Protein AF-A0A3R6H7D7-F1 (afdb_monomer_lite)

Organism: NCBI:txid165179

Radius of gyration: 12.37 Å; chains: 1; bounding box: 31×26×34 Å

Secondary structure (DSSP, 8-state):
--EEEE-SSHHHHHHHH--TTSTT-----EEEEETTEEEEEEEEEETTEEEEEEEEEETT-SS-SEEEEEESSHHHHHHHHHHHTT--

Foldseek 3Di:
DADEAEDDALVSLLVQQDDPPDDFDGPHAYWYDYVQKIWGWDWDDDDPAIKIKIFIGGPPDPHTPDDIDIDRGSVVSSVVVCVRNVHD

Structure (mmCIF, N/CA/C/O backbone):
data_AF-A0A3R6H7D7-F1
#
_entry.id   AF-A0A3R6H7D7-F1
#
loop_
_atom_site.group_PDB
_atom_site.id
_atom_site.type_symbol
_atom_site.label_atom_id
_atom_site.label_alt_id
_atom_site.label_comp_id
_atom_site.label_asym_id
_atom_site.label_entity_id
_atom_site.label_seq_id
_atom_site.pdbx_PDB_ins_code
_atom_site.Cartn_x
_atom_site.Cartn_y
_atom_site.Cartn_z
_atom_site.occupancy
_atom_site.B_iso_or_equiv
_atom_site.auth_seq_id
_atom_site.auth_comp_id
_atom_site.auth_asym_id
_atom_site.auth_atom_id
_atom_site.pdbx_PDB_model_num
ATOM 1 N N . MET A 1 1 ? 13.222 -9.965 -1.819 1.00 52.62 1 MET A N 1
ATOM 2 C CA . MET A 1 1 ? 13.041 -9.974 -0.349 1.00 52.62 1 MET A CA 1
ATOM 3 C C . MET A 1 1 ? 11.784 -9.177 -0.052 1.00 52.62 1 MET A C 1
ATOM 5 O O . MET A 1 1 ? 11.747 -8.017 -0.438 1.00 52.62 1 MET A O 1
ATOM 9 N N . LYS A 1 2 ? 10.743 -9.795 0.520 1.00 67.19 2 LYS A N 1
ATOM 10 C CA . LYS A 1 2 ? 9.487 -9.090 0.817 1.00 67.19 2 LYS A CA 1
ATOM 11 C C . LYS A 1 2 ? 9.688 -8.232 2.063 1.00 67.19 2 LYS A C 1
ATOM 13 O O . LYS A 1 2 ? 9.980 -8.774 3.125 1.00 67.19 2 LYS A O 1
ATOM 18 N N . GLN A 1 3 ? 9.608 -6.916 1.912 1.00 84.44 3 GLN A N 1
ATOM 19 C CA . GLN A 1 3 ? 9.860 -5.966 2.998 1.00 84.44 3 GLN A CA 1
ATOM 20 C C . GLN A 1 3 ? 8.568 -5.682 3.770 1.00 84.44 3 GLN A C 1
ATOM 22 O O . GLN A 1 3 ? 7.475 -5.829 3.234 1.00 84.44 3 GLN A O 1
ATOM 27 N N . THR A 1 4 ? 8.665 -5.289 5.036 1.00 92.81 4 THR A N 1
ATOM 28 C CA . THR A 1 4 ? 7.533 -4.714 5.775 1.00 92.81 4 THR A CA 1
ATOM 29 C C . THR A 1 4 ? 7.988 -3.396 6.366 1.00 92.81 4 THR A C 1
ATOM 31 O O . THR A 1 4 ? 8.972 -3.363 7.099 1.00 92.81 4 THR A O 1
ATOM 34 N N . VAL A 1 5 ? 7.284 -2.319 6.032 1.00 93.81 5 VAL A N 1
ATOM 35 C CA . VAL A 1 5 ? 7.623 -0.959 6.451 1.00 93.81 5 VAL A CA 1
ATOM 36 C C . VAL A 1 5 ? 6.423 -0.351 7.157 1.00 93.81 5 VAL A C 1
ATOM 38 O O . VAL A 1 5 ? 5.315 -0.339 6.620 1.00 93.81 5 VAL A O 1
ATOM 41 N N . ASN A 1 6 ? 6.646 0.161 8.364 1.00 96.25 6 ASN A N 1
ATOM 42 C CA . ASN A 1 6 ? 5.653 0.953 9.079 1.00 96.25 6 ASN A CA 1
ATOM 43 C C . ASN A 1 6 ? 5.835 2.423 8.709 1.00 96.25 6 ASN A C 1
ATOM 45 O O . ASN A 1 6 ? 6.959 2.920 8.723 1.00 96.25 6 ASN A O 1
ATOM 49 N N . VAL A 1 7 ? 4.736 3.101 8.393 1.00 96.00 7 VAL A N 1
ATOM 50 C CA . VAL A 1 7 ? 4.730 4.511 8.003 1.00 96.00 7 VAL A CA 1
ATOM 51 C C . VAL A 1 7 ? 3.737 5.310 8.844 1.00 96.00 7 VAL A C 1
ATOM 53 O O . VAL A 1 7 ? 2.688 4.823 9.270 1.00 96.00 7 VAL A O 1
ATOM 56 N N . SER A 1 8 ? 4.060 6.575 9.044 1.00 96.50 8 SER A N 1
ATOM 57 C CA . SER A 1 8 ? 3.305 7.584 9.775 1.00 96.50 8 SER A CA 1
ATOM 58 C C . SER A 1 8 ? 2.862 8.733 8.864 1.00 96.50 8 SER A C 1
ATOM 60 O O . SER A 1 8 ? 1.815 9.341 9.096 1.00 96.50 8 SER A O 1
ATOM 62 N N . ASN A 1 9 ? 3.614 8.990 7.789 1.00 96.75 9 ASN A N 1
ATOM 63 C CA . ASN A 1 9 ? 3.408 10.096 6.856 1.00 96.75 9 ASN A CA 1
ATOM 64 C C . ASN A 1 9 ? 3.698 9.677 5.401 1.00 96.75 9 ASN A C 1
ATOM 66 O O . ASN A 1 9 ? 4.210 8.590 5.125 1.00 96.75 9 ASN A O 1
ATOM 70 N N . LYS A 1 10 ? 3.346 10.534 4.439 1.00 94.62 10 LYS A N 1
ATOM 71 C CA . LYS A 1 10 ? 3.543 10.252 3.012 1.00 94.62 10 LYS A CA 1
ATOM 72 C C . LYS A 1 10 ? 5.008 10.252 2.585 1.00 94.62 10 LYS A C 1
ATOM 74 O O . LYS A 1 10 ? 5.334 9.535 1.643 1.00 94.62 10 LYS A O 1
ATOM 79 N N . ALA A 1 11 ? 5.881 11.015 3.242 1.00 93.12 11 ALA A N 1
ATOM 80 C CA . ALA A 1 11 ? 7.304 11.047 2.902 1.00 93.12 11 ALA A CA 1
ATOM 81 C C . ALA A 1 11 ? 7.971 9.686 3.153 1.00 93.12 11 ALA A C 1
ATOM 83 O O . ALA A 1 11 ? 8.757 9.228 2.330 1.00 93.12 11 ALA A O 1
ATOM 84 N N . GLU A 1 12 ? 7.576 8.984 4.214 1.00 93.44 12 GLU A N 1
ATOM 85 C CA . GLU A 1 12 ? 8.036 7.617 4.491 1.00 93.44 12 GLU A CA 1
ATOM 86 C C . GLU A 1 12 ? 7.527 6.608 3.453 1.00 93.44 12 GLU A C 1
ATOM 88 O O . GLU A 1 12 ? 8.259 5.700 3.066 1.00 93.44 12 GLU A O 1
ATOM 93 N N . VAL A 1 13 ? 6.306 6.792 2.930 1.00 93.38 13 VAL A N 1
ATOM 94 C CA . VAL A 1 13 ? 5.817 5.990 1.794 1.00 93.38 13 VAL A CA 1
ATOM 95 C C . VAL A 1 13 ? 6.667 6.245 0.554 1.00 93.38 13 VAL A C 1
ATOM 97 O O . VAL A 1 13 ? 7.006 5.292 -0.137 1.00 93.38 13 VAL A O 1
ATOM 100 N N . VAL A 1 14 ? 7.014 7.505 0.265 1.00 91.75 14 VAL A N 1
ATOM 101 C CA . VAL A 1 14 ? 7.910 7.852 -0.850 1.00 91.75 14 VAL A CA 1
ATOM 102 C C . VAL A 1 14 ? 9.248 7.143 -0.667 1.00 91.75 14 VAL A C 1
ATOM 104 O O . VAL A 1 14 ? 9.614 6.363 -1.537 1.00 91.75 14 VAL A O 1
ATOM 107 N N . ALA A 1 15 ? 9.899 7.320 0.484 1.00 88.62 15 ALA A N 1
ATOM 108 C CA . ALA A 1 15 ? 11.197 6.720 0.786 1.00 88.62 15 ALA A CA 1
ATOM 109 C C . ALA A 1 15 ? 11.190 5.187 0.673 1.00 88.62 15 ALA A C 1
ATOM 111 O O . ALA A 1 15 ? 12.143 4.604 0.171 1.00 88.62 15 ALA A O 1
ATOM 112 N N . ALA A 1 16 ? 10.101 4.523 1.076 1.00 88.50 16 ALA A N 1
ATOM 113 C CA . ALA A 1 16 ? 9.982 3.072 0.949 1.00 88.50 16 ALA A CA 1
ATOM 114 C C . ALA A 1 16 ? 9.941 2.601 -0.514 1.00 88.50 16 ALA A C 1
ATOM 116 O O . ALA A 1 16 ? 10.397 1.503 -0.828 1.00 88.50 16 ALA A O 1
ATOM 117 N N . VAL A 1 17 ? 9.364 3.402 -1.415 1.00 87.00 17 VAL A N 1
ATOM 118 C CA . VAL A 1 17 ? 9.044 2.974 -2.787 1.00 87.00 17 VAL A CA 1
ATOM 119 C C . VAL A 1 17 ? 9.923 3.628 -3.856 1.00 87.00 17 VAL A C 1
ATOM 121 O O . VAL A 1 17 ? 9.820 3.271 -5.034 1.00 87.00 17 VAL A O 1
ATOM 124 N N . THR A 1 18 ? 10.781 4.573 -3.475 1.00 81.06 18 THR A N 1
ATOM 125 C CA . THR A 1 18 ? 11.814 5.172 -4.327 1.00 81.06 18 THR A CA 1
ATOM 126 C C . THR A 1 18 ? 13.188 4.677 -3.893 1.00 81.06 18 THR A C 1
ATOM 128 O O . THR A 1 18 ? 13.589 4.887 -2.757 1.00 81.06 18 THR A O 1
ATOM 131 N N . SER A 1 19 ? 13.913 4.028 -4.803 1.00 64.38 19 SER A N 1
ATOM 132 C CA . SER A 1 19 ? 15.340 3.737 -4.634 1.00 64.38 19 SER A CA 1
ATOM 133 C C . SER A 1 19 ? 16.162 4.949 -5.081 1.00 64.38 19 SER A C 1
ATOM 135 O O . SER A 1 19 ? 15.912 5.471 -6.170 1.00 64.38 19 SER A O 1
ATOM 137 N N . ASP A 1 20 ? 17.155 5.349 -4.283 1.00 52.31 20 ASP A N 1
ATOM 138 C CA . ASP A 1 20 ? 18.112 6.417 -4.621 1.00 52.31 20 ASP A CA 1
ATOM 139 C C . ASP A 1 20 ? 19.095 6.022 -5.740 1.00 52.31 20 ASP A C 1
ATOM 141 O O . ASP A 1 20 ? 19.803 6.876 -6.268 1.00 52.31 20 ASP A O 1
ATOM 145 N N . PHE A 1 21 ? 19.156 4.740 -6.120 1.00 49.56 21 PHE A N 1
ATOM 146 C CA . PHE A 1 21 ? 20.287 4.221 -6.888 1.00 49.56 21 PHE A CA 1
ATOM 147 C C . PHE A 1 21 ? 20.190 4.297 -8.413 1.00 49.56 21 PHE A C 1
ATOM 149 O O . PHE A 1 21 ? 21.242 4.177 -9.019 1.00 49.56 21 PHE A O 1
ATOM 156 N N . ASP A 1 22 ? 19.027 4.476 -9.061 1.00 44.12 22 ASP A N 1
ATOM 157 C CA . ASP A 1 22 ? 19.008 4.450 -10.545 1.00 44.12 22 ASP A CA 1
ATOM 158 C C . ASP A 1 22 ? 17.677 4.883 -11.205 1.00 44.12 22 ASP A C 1
ATOM 160 O O . ASP A 1 22 ? 16.939 4.093 -11.798 1.00 44.12 22 ASP A O 1
ATOM 164 N N . GLY A 1 23 ? 17.327 6.169 -11.141 1.00 45.19 23 GLY A N 1
ATOM 165 C CA . GLY A 1 23 ? 16.501 6.757 -12.211 1.00 45.19 23 GLY A CA 1
ATOM 166 C C . GLY A 1 23 ? 15.050 6.259 -12.373 1.00 45.19 23 GLY A C 1
ATOM 167 O O . GLY A 1 23 ? 14.523 6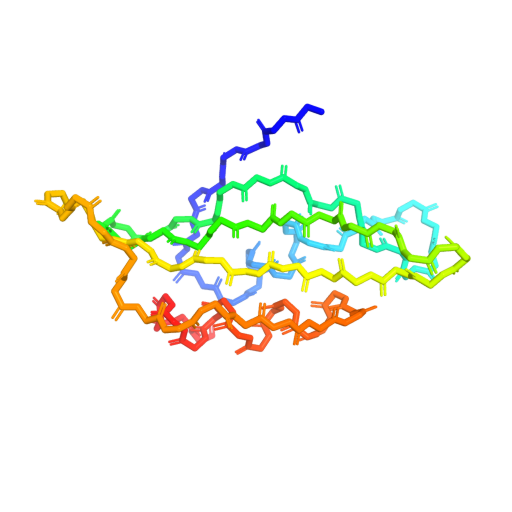.281 -13.483 1.00 45.19 23 GLY A O 1
ATOM 168 N N . GLY A 1 24 ? 14.356 5.880 -11.292 1.00 50.97 24 GLY A N 1
ATOM 169 C CA . GLY A 1 24 ? 12.883 5.820 -11.294 1.00 50.97 24 GLY A CA 1
ATOM 170 C C . GLY A 1 24 ? 12.226 4.443 -11.438 1.00 50.97 24 GLY A C 1
ATOM 171 O O . GLY A 1 24 ? 11.004 4.375 -11.606 1.00 50.97 24 GLY A O 1
ATOM 172 N N . TYR A 1 25 ? 12.977 3.347 -11.314 1.00 54.00 25 TYR A N 1
ATOM 173 C CA . TYR A 1 25 ? 12.383 2.010 -11.204 1.00 54.00 25 TYR A CA 1
ATOM 174 C C . TYR A 1 25 ? 11.922 1.710 -9.771 1.00 54.00 25 TYR A C 1
ATOM 176 O O . TYR A 1 25 ? 12.651 1.909 -8.800 1.00 54.00 25 TYR A O 1
ATOM 184 N N . ASN A 1 26 ? 10.689 1.216 -9.640 1.00 62.62 26 ASN A N 1
ATOM 185 C CA . ASN A 1 26 ? 10.158 0.723 -8.376 1.00 62.62 26 ASN A CA 1
ATOM 186 C C . ASN A 1 26 ? 10.423 -0.783 -8.258 1.00 62.62 26 ASN A C 1
ATOM 188 O O . ASN A 1 26 ? 9.855 -1.560 -9.021 1.00 62.62 26 ASN A O 1
ATOM 192 N N . TYR A 1 27 ? 11.248 -1.177 -7.288 1.00 69.56 27 TYR A N 1
ATOM 193 C CA . TYR A 1 27 ? 11.473 -2.581 -6.922 1.00 69.56 27 TYR A CA 1
ATOM 194 C C . TYR A 1 27 ? 10.880 -2.933 -5.556 1.00 69.56 27 TYR A C 1
ATOM 196 O O . TYR A 1 27 ? 11.167 -3.999 -5.011 1.00 69.56 27 TYR A O 1
ATOM 204 N N . PHE A 1 28 ? 10.065 -2.045 -4.979 1.00 83.56 28 PHE A N 1
ATOM 205 C CA . PHE A 1 28 ? 9.443 -2.325 -3.699 1.00 83.56 28 PHE A CA 1
ATOM 206 C C . PHE A 1 28 ? 8.417 -3.443 -3.874 1.00 83.56 28 PHE A C 1
ATOM 208 O O . PHE A 1 28 ? 7.440 -3.312 -4.610 1.00 83.56 28 PHE A O 1
ATOM 215 N N . GLU A 1 29 ? 8.654 -4.541 -3.170 1.00 89.56 29 GLU A N 1
ATOM 216 C CA . GLU A 1 29 ? 7.723 -5.646 -3.026 1.00 89.56 29 GLU A CA 1
ATOM 217 C C . GLU A 1 29 ? 7.624 -5.967 -1.537 1.00 89.56 29 GLU A C 1
ATOM 219 O O . GLU A 1 29 ? 8.630 -6.257 -0.877 1.00 89.56 29 GLU A O 1
ATOM 224 N N . GLY A 1 30 ? 6.420 -5.869 -0.983 1.00 93.69 30 GLY A N 1
ATOM 225 C CA . GLY A 1 30 ? 6.250 -5.922 0.459 1.00 93.69 30 GLY A CA 1
ATOM 226 C C . GLY A 1 30 ? 4.993 -5.247 0.980 1.00 93.69 30 GLY A C 1
ATOM 227 O O . GLY A 1 30 ? 4.113 -4.837 0.227 1.00 93.69 30 GLY A O 1
ATOM 228 N N . ASP A 1 31 ? 4.934 -5.133 2.298 1.00 96.06 31 ASP A N 1
ATOM 229 C CA . ASP A 1 31 ? 3.829 -4.555 3.047 1.00 96.06 31 ASP A CA 1
ATOM 230 C C . ASP A 1 31 ? 4.189 -3.145 3.525 1.00 96.06 31 ASP A C 1
ATOM 232 O O . ASP A 1 31 ? 5.199 -2.946 4.198 1.00 96.06 31 ASP A O 1
ATOM 236 N N . ILE A 1 32 ? 3.334 -2.169 3.225 1.00 96.44 32 ILE A N 1
ATOM 237 C CA . ILE A 1 32 ? 3.391 -0.823 3.806 1.00 96.44 32 ILE A CA 1
ATOM 238 C C . ILE A 1 32 ? 2.230 -0.704 4.788 1.00 96.44 32 ILE A C 1
ATOM 240 O O . ILE A 1 32 ? 1.067 -0.870 4.408 1.00 96.44 32 ILE A O 1
ATOM 244 N N . ARG A 1 33 ? 2.543 -0.463 6.060 1.00 97.50 33 ARG A N 1
ATOM 245 C CA . ARG A 1 33 ? 1.593 -0.560 7.171 1.00 97.50 33 ARG A CA 1
ATOM 246 C C . ARG A 1 33 ? 1.445 0.758 7.911 1.00 97.50 33 ARG A C 1
ATOM 248 O O . ARG A 1 33 ? 2.413 1.493 8.083 1.00 97.50 33 ARG A O 1
ATOM 255 N N . LYS A 1 34 ? 0.245 1.005 8.429 1.00 97.44 34 LYS A N 1
ATOM 256 C CA . LYS A 1 34 ? -0.013 2.020 9.453 1.00 97.44 34 LYS A CA 1
ATOM 257 C C . LYS A 1 34 ? -1.102 1.520 10.391 1.00 97.44 34 LYS A C 1
ATOM 259 O O . LYS A 1 34 ? -2.254 1.382 9.987 1.00 97.44 34 LYS A O 1
ATOM 264 N N . GLY A 1 35 ? -0.733 1.270 11.646 1.00 95.69 35 GLY A N 1
ATOM 265 C CA . GLY A 1 35 ? -1.638 0.648 12.610 1.00 95.69 35 GLY A CA 1
ATOM 266 C C . GLY A 1 35 ? -2.131 -0.706 12.094 1.00 95.69 35 GLY A C 1
ATOM 267 O O . GLY A 1 35 ? -1.326 -1.551 11.706 1.00 95.69 35 GLY A O 1
ATOM 268 N N . ASN A 1 36 ? -3.451 -0.875 12.052 1.00 96.88 36 ASN A N 1
ATOM 269 C CA . ASN A 1 36 ? -4.115 -2.085 11.571 1.00 96.88 36 ASN A CA 1
ATOM 270 C C . ASN A 1 36 ? -4.241 -2.165 10.037 1.00 96.88 36 ASN A C 1
ATOM 272 O O . ASN A 1 36 ? -4.639 -3.207 9.525 1.00 96.88 36 ASN A O 1
ATOM 276 N N . LEU A 1 37 ? -3.929 -1.094 9.297 1.00 97.81 37 LEU A N 1
ATOM 277 C CA . LEU A 1 37 ? -4.032 -1.058 7.838 1.00 97.81 37 LEU A CA 1
ATOM 278 C C . LEU A 1 37 ? -2.730 -1.502 7.172 1.00 97.81 37 LEU A C 1
ATOM 280 O O . LEU A 1 37 ? -1.633 -1.095 7.569 1.00 97.81 37 LEU A O 1
ATOM 284 N N . ARG A 1 38 ? -2.855 -2.286 6.099 1.00 97.00 38 ARG A N 1
ATOM 285 C CA . ARG A 1 38 ? -1.730 -2.828 5.330 1.00 97.00 38 ARG A CA 1
ATOM 286 C C . ARG A 1 38 ? -1.999 -2.790 3.829 1.00 97.00 38 ARG A C 1
ATOM 288 O O . ARG A 1 38 ? -2.939 -3.416 3.349 1.00 97.00 38 ARG A O 1
ATOM 295 N N . ALA A 1 39 ? -1.129 -2.122 3.080 1.00 97.38 39 ALA A N 1
ATOM 296 C CA . ALA A 1 39 ? -1.080 -2.212 1.626 1.00 97.38 39 ALA A CA 1
ATOM 297 C C . ALA A 1 39 ? 0.038 -3.177 1.204 1.00 97.38 39 ALA A C 1
ATOM 299 O O . ALA A 1 39 ? 1.213 -2.899 1.431 1.00 97.38 39 ALA A O 1
ATOM 300 N N . HIS A 1 40 ? -0.330 -4.295 0.585 1.00 96.06 40 HIS A N 1
ATOM 301 C CA . HIS A 1 40 ? 0.605 -5.273 0.034 1.00 96.06 40 HIS A CA 1
ATOM 302 C C . HIS A 1 40 ? 0.880 -4.952 -1.435 1.00 96.06 40 HIS A C 1
ATOM 304 O O . HIS A 1 40 ? -0.047 -4.964 -2.250 1.00 96.06 40 HIS A O 1
ATOM 310 N N . VAL A 1 41 ? 2.136 -4.657 -1.761 1.00 94.19 41 VAL A N 1
ATOM 311 C CA . VAL A 1 41 ? 2.611 -4.239 -3.083 1.00 94.19 41 VAL A CA 1
ATOM 312 C C . VAL A 1 41 ? 3.403 -5.375 -3.721 1.00 94.19 41 VAL A C 1
ATOM 314 O O . VAL A 1 41 ? 4.342 -5.892 -3.116 1.00 94.19 41 VAL A O 1
ATOM 317 N N . VAL A 1 42 ? 3.042 -5.735 -4.953 1.00 91.56 42 VAL A N 1
ATOM 318 C CA . VAL A 1 42 ? 3.721 -6.761 -5.755 1.00 91.56 42 VAL A CA 1
ATOM 319 C C . VAL A 1 42 ? 4.012 -6.230 -7.149 1.00 91.56 42 VAL A C 1
ATOM 321 O O . VAL A 1 42 ? 3.144 -5.637 -7.792 1.00 91.56 42 VAL A O 1
ATOM 324 N N . ASN A 1 43 ? 5.229 -6.480 -7.626 1.00 86.81 43 ASN A N 1
ATOM 325 C CA . ASN A 1 43 ? 5.638 -6.173 -8.989 1.00 86.81 43 ASN A CA 1
ATOM 326 C C . ASN A 1 43 ? 5.416 -7.398 -9.881 1.00 86.81 43 ASN A C 1
ATOM 328 O O . ASN A 1 43 ? 5.958 -8.471 -9.637 1.00 86.81 43 ASN A O 1
ATOM 332 N N . CYS A 1 44 ? 4.628 -7.229 -10.936 1.00 84.06 44 CYS A N 1
ATOM 333 C CA . CYS A 1 44 ? 4.323 -8.249 -11.930 1.00 84.06 44 CYS A CA 1
ATOM 334 C C . CYS A 1 44 ? 4.806 -7.769 -13.301 1.00 84.06 44 CYS A C 1
ATOM 336 O O . CYS A 1 44 ? 4.578 -6.620 -13.676 1.00 84.06 44 CYS A O 1
ATOM 338 N N . PHE A 1 45 ? 5.420 -8.645 -14.089 1.00 80.62 45 PHE A N 1
ATOM 339 C CA . PHE A 1 45 ? 5.849 -8.319 -15.449 1.00 80.62 45 PHE A CA 1
ATOM 340 C C . PHE A 1 45 ? 4.962 -9.040 -16.466 1.00 80.62 45 PHE A C 1
ATOM 342 O O . PHE A 1 45 ? 4.792 -10.255 -16.405 1.00 80.62 45 PHE A O 1
ATOM 349 N N . TYR A 1 46 ? 4.393 -8.283 -17.405 1.00 80.69 46 TYR A N 1
ATOM 350 C CA . TYR A 1 46 ? 3.689 -8.817 -18.574 1.00 80.69 46 TYR A CA 1
ATOM 351 C C . TYR A 1 46 ? 4.539 -8.534 -19.812 1.00 80.69 46 TYR A C 1
ATOM 353 O O . TYR A 1 46 ? 4.484 -7.442 -20.388 1.00 80.69 46 TYR A O 1
ATOM 361 N N . GLY A 1 47 ? 5.386 -9.499 -20.176 1.00 84.12 47 GLY A N 1
ATOM 362 C CA . GLY A 1 47 ? 6.494 -9.259 -21.102 1.00 84.12 47 GLY A CA 1
ATOM 363 C C . GLY A 1 47 ? 7.429 -8.189 -20.533 1.00 84.12 47 GLY A C 1
ATOM 364 O O . GLY A 1 47 ? 7.813 -8.256 -19.370 1.00 84.12 47 GLY A O 1
ATOM 365 N N . ASN A 1 48 ? 7.714 -7.149 -21.317 1.00 81.44 48 ASN A N 1
ATOM 366 C CA . ASN A 1 48 ? 8.597 -6.049 -20.906 1.00 81.44 48 ASN A CA 1
ATOM 367 C C . ASN A 1 48 ? 7.869 -4.925 -20.142 1.00 81.44 48 ASN A C 1
ATOM 369 O O . ASN A 1 48 ? 8.451 -3.872 -19.889 1.00 81.44 48 ASN A O 1
ATOM 373 N N . LYS A 1 49 ? 6.580 -5.096 -19.815 1.00 81.69 49 LYS A N 1
ATOM 374 C CA . LYS A 1 49 ? 5.780 -4.075 -19.124 1.00 81.69 49 LYS A CA 1
ATOM 375 C C . LYS A 1 49 ? 5.657 -4.396 -17.638 1.00 81.69 49 LYS A C 1
ATOM 377 O O . LYS A 1 49 ? 5.058 -5.408 -17.271 1.00 81.69 49 LYS A O 1
ATOM 382 N N . LEU A 1 50 ? 6.157 -3.491 -16.796 1.00 83.31 50 LEU A N 1
ATOM 383 C CA . LEU A 1 50 ? 5.935 -3.524 -15.352 1.00 83.31 50 LEU A CA 1
ATOM 384 C C . LEU A 1 50 ? 4.473 -3.182 -15.031 1.00 83.31 50 LEU A C 1
ATOM 386 O O . LEU A 1 50 ? 3.947 -2.143 -15.440 1.00 83.31 50 LEU A O 1
ATOM 390 N N . ARG A 1 51 ? 3.836 -4.039 -14.239 1.00 88.69 51 ARG A N 1
ATOM 391 C CA . ARG A 1 51 ? 2.534 -3.825 -13.617 1.00 88.69 51 ARG A CA 1
ATOM 392 C C . ARG A 1 51 ? 2.663 -4.060 -12.122 1.00 88.69 51 ARG A C 1
ATOM 394 O O . ARG A 1 51 ? 2.965 -5.151 -11.673 1.00 88.69 51 ARG A O 1
ATOM 401 N N . ILE A 1 52 ? 2.359 -3.039 -11.350 1.00 91.06 52 ILE A N 1
ATOM 402 C CA . ILE A 1 52 ? 2.367 -3.080 -9.897 1.00 91.06 52 ILE A CA 1
ATOM 403 C C . ILE A 1 52 ? 0.943 -3.355 -9.434 1.00 91.06 52 ILE A C 1
ATOM 405 O O . ILE A 1 52 ? 0.031 -2.603 -9.789 1.00 91.06 52 ILE A O 1
ATOM 409 N N . GLN A 1 53 ? 0.750 -4.407 -8.649 1.00 93.88 53 GLN A N 1
ATOM 410 C CA . GLN A 1 53 ? -0.511 -4.738 -8.000 1.00 93.88 53 GLN A CA 1
ATOM 411 C C . GLN A 1 53 ? -0.449 -4.363 -6.520 1.00 93.88 53 GLN A C 1
ATOM 413 O O . GLN A 1 53 ? 0.546 -4.611 -5.847 1.00 93.88 53 GLN A O 1
ATOM 418 N N . ILE A 1 54 ? -1.526 -3.764 -6.018 1.00 95.81 54 ILE A N 1
ATOM 419 C CA . ILE A 1 54 ? -1.665 -3.358 -4.622 1.00 95.81 54 ILE A CA 1
ATOM 420 C C . ILE A 1 54 ? -2.944 -3.985 -4.077 1.00 95.81 54 ILE A C 1
ATOM 422 O O . ILE A 1 54 ? -4.017 -3.789 -4.651 1.00 95.81 54 ILE A O 1
ATOM 426 N N . THR A 1 55 ? -2.833 -4.739 -2.986 1.00 97.25 55 THR A N 1
ATOM 427 C CA . THR A 1 55 ? -3.982 -5.290 -2.252 1.00 97.25 55 THR A CA 1
ATOM 428 C C . THR A 1 55 ? -4.040 -4.698 -0.854 1.00 97.25 55 THR A C 1
ATOM 430 O O . THR A 1 55 ? -3.008 -4.441 -0.237 1.00 97.25 55 THR A O 1
ATOM 433 N N . TYR A 1 56 ? -5.250 -4.455 -0.368 1.00 97.88 56 TYR A N 1
ATOM 434 C CA . TYR A 1 56 ? -5.488 -3.667 0.834 1.00 97.88 56 TYR A CA 1
ATOM 435 C C . TYR A 1 56 ? -6.094 -4.545 1.913 1.00 97.88 56 TYR A C 1
ATOM 437 O O . TYR A 1 56 ? -7.095 -5.218 1.679 1.00 97.88 56 TYR A O 1
ATOM 445 N N . TRP A 1 57 ? -5.489 -4.540 3.089 1.00 97.81 57 TRP A N 1
ATOM 446 C CA . TRP A 1 57 ? -5.820 -5.429 4.191 1.00 97.81 57 TRP A CA 1
ATOM 447 C C . TRP A 1 57 ? -5.988 -4.634 5.476 1.00 97.81 57 TRP A C 1
ATOM 449 O O . TRP A 1 57 ? -5.386 -3.574 5.655 1.00 97.81 57 TRP A O 1
ATOM 459 N N . GLU A 1 58 ? -6.779 -5.196 6.377 1.00 97.50 58 GLU A N 1
ATOM 460 C CA . GLU A 1 58 ? -6.952 -4.710 7.735 1.00 97.50 58 GLU A CA 1
ATOM 461 C C . GLU A 1 58 ? -6.815 -5.895 8.693 1.00 97.50 58 GLU A C 1
ATOM 463 O O . GLU A 1 58 ? -7.364 -6.970 8.432 1.00 97.50 58 GLU A O 1
ATOM 468 N N . ASP A 1 59 ? -6.060 -5.717 9.775 1.00 95.75 59 ASP A N 1
ATOM 469 C CA . ASP A 1 59 ? -5.859 -6.766 10.773 1.00 95.75 59 ASP A CA 1
ATOM 470 C C . ASP A 1 59 ? -7.209 -7.242 11.341 1.00 95.75 59 ASP A C 1
ATOM 472 O O . ASP A 1 59 ? -8.100 -6.450 11.646 1.00 95.75 59 ASP A O 1
ATOM 476 N N . GLY A 1 60 ? -7.368 -8.562 11.463 1.00 95.19 60 GLY A N 1
ATOM 477 C CA . GLY A 1 60 ? -8.618 -9.193 11.897 1.00 95.19 60 GLY A CA 1
ATOM 478 C C . GLY A 1 60 ? -9.613 -9.501 10.772 1.00 95.19 60 GLY A C 1
ATOM 479 O O . GLY A 1 60 ? -10.577 -10.226 11.011 1.00 95.19 60 GLY A O 1
ATOM 480 N N . LYS A 1 61 ? -9.378 -9.036 9.537 1.00 95.00 61 LYS A N 1
ATOM 481 C CA . LYS A 1 61 ? -10.166 -9.446 8.365 1.00 95.00 61 LYS A CA 1
ATOM 482 C C . LYS A 1 61 ? -9.477 -10.567 7.593 1.00 95.00 61 LYS A C 1
ATOM 484 O O . LYS A 1 61 ? -8.269 -10.552 7.376 1.00 95.00 61 LYS A O 1
ATOM 489 N N . SER A 1 62 ? -10.271 -11.536 7.143 1.00 92.56 62 SER A N 1
ATOM 490 C CA . SER A 1 62 ? -9.807 -12.683 6.351 1.00 92.56 62 SER A CA 1
ATOM 491 C C . SER A 1 62 ? -9.680 -12.386 4.853 1.00 92.56 62 SER A C 1
ATOM 493 O O . SER A 1 62 ? -9.111 -13.187 4.115 1.00 92.56 62 SER A O 1
ATOM 495 N N . VAL A 1 63 ? -10.202 -11.244 4.399 1.00 93.88 63 VAL A N 1
ATOM 496 C CA . VAL A 1 63 ? -10.236 -10.831 2.991 1.00 93.88 63 V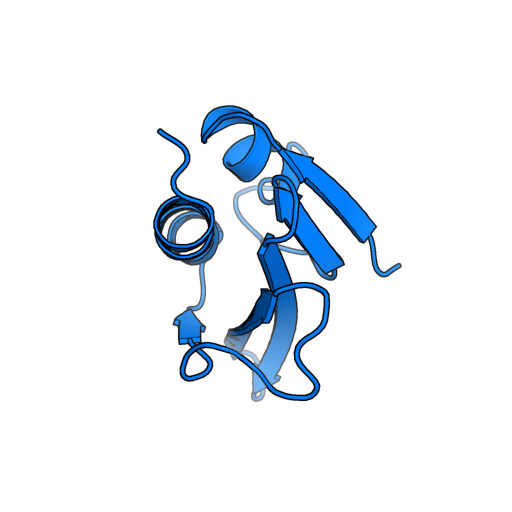AL A CA 1
ATOM 497 C C . VAL A 1 63 ? -9.758 -9.391 2.831 1.00 93.88 63 VAL A C 1
ATOM 499 O O . VAL A 1 63 ? -9.771 -8.610 3.786 1.00 93.88 63 VAL A O 1
ATOM 502 N N . ALA A 1 64 ? -9.354 -9.038 1.610 1.00 95.00 64 ALA A N 1
ATOM 503 C CA . ALA A 1 64 ? -8.995 -7.669 1.270 1.00 95.00 64 ALA A CA 1
ATOM 504 C C . ALA A 1 64 ? -10.183 -6.716 1.497 1.00 95.00 64 ALA A C 1
ATOM 506 O O . ALA A 1 64 ? -11.327 -7.049 1.184 1.00 95.00 64 ALA A O 1
ATOM 507 N N . VAL A 1 65 ? -9.905 -5.529 2.036 1.00 96.38 65 VAL A N 1
ATOM 508 C CA . VAL A 1 65 ? -10.934 -4.535 2.393 1.00 96.38 65 VAL A CA 1
ATOM 509 C C . VAL A 1 65 ? -11.383 -3.673 1.220 1.00 96.38 65 VAL A C 1
ATOM 511 O O . VAL A 1 65 ? -12.443 -3.061 1.281 1.00 96.38 65 VAL A O 1
ATOM 514 N N . GLU A 1 66 ? -10.593 -3.646 0.149 1.00 94.00 66 GLU A N 1
ATOM 515 C CA . GLU A 1 66 ? -10.885 -2.924 -1.084 1.00 94.00 66 GLU A CA 1
ATOM 516 C C . GLU A 1 66 ? -10.434 -3.743 -2.298 1.00 94.00 66 GLU A C 1
ATOM 518 O O . GLU A 1 66 ? -9.557 -4.611 -2.207 1.00 94.00 66 GLU A O 1
ATOM 523 N N . THR A 1 67 ? -11.002 -3.427 -3.462 1.00 94.50 67 THR A N 1
ATOM 524 C CA . THR A 1 67 ? -10.579 -3.998 -4.742 1.00 94.50 67 THR A CA 1
ATOM 525 C C . THR A 1 67 ? -9.098 -3.728 -4.989 1.00 94.50 67 THR A C 1
ATOM 527 O O . THR A 1 67 ? -8.611 -2.607 -4.821 1.00 94.50 67 THR A O 1
ATOM 530 N N . ALA A 1 68 ? -8.381 -4.753 -5.456 1.00 94.56 68 ALA A N 1
ATOM 531 C CA . ALA A 1 68 ? -6.982 -4.611 -5.825 1.00 94.56 68 ALA A CA 1
ATOM 532 C C . ALA A 1 68 ? -6.800 -3.479 -6.847 1.00 94.56 68 ALA A C 1
ATOM 534 O O . ALA A 1 68 ? -7.521 -3.380 -7.840 1.00 94.56 68 ALA A O 1
ATOM 535 N N . SER A 1 69 ? -5.810 -2.627 -6.617 1.00 95.00 69 SER A N 1
ATOM 536 C CA . SER A 1 69 ? -5.450 -1.566 -7.553 1.00 95.00 69 SER A CA 1
ATOM 537 C C . SER A 1 69 ? -4.228 -1.953 -8.363 1.00 95.00 69 SER A C 1
ATOM 539 O O . SER A 1 69 ? -3.368 -2.693 -7.889 1.00 95.00 69 SER A O 1
ATOM 541 N N . THR A 1 70 ? -4.105 -1.390 -9.565 1.00 93.31 70 THR A N 1
ATOM 542 C CA . THR A 1 70 ? -2.889 -1.546 -10.368 1.00 93.31 70 THR A CA 1
ATOM 543 C C . THR A 1 70 ? -2.317 -0.212 -10.828 1.00 93.31 70 THR A C 1
ATOM 545 O O . THR A 1 70 ? -3.054 0.752 -11.046 1.00 93.31 70 THR A O 1
ATOM 548 N N . CYS A 1 71 ? -0.997 -0.136 -10.954 1.00 90.88 71 CYS A N 1
ATOM 549 C CA . CYS A 1 71 ? -0.276 1.001 -11.527 1.00 90.88 71 CYS A CA 1
ATOM 550 C C . CYS A 1 71 ? 1.048 0.536 -12.150 1.00 90.88 71 CYS A C 1
ATOM 552 O O . CYS A 1 7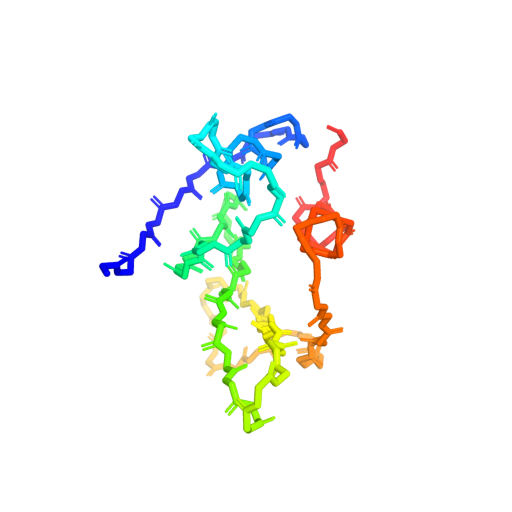1 ? 1.301 -0.660 -12.223 1.00 90.88 71 CYS A O 1
ATOM 554 N N . SER A 1 72 ? 1.870 1.458 -12.642 1.00 88.12 72 SER A N 1
ATOM 555 C CA . SER A 1 72 ? 3.151 1.142 -13.294 1.00 88.12 72 SER A CA 1
ATOM 556 C C . SER A 1 72 ? 4.306 2.025 -12.815 1.00 88.12 72 SER A C 1
ATOM 558 O O . SER A 1 72 ? 5.387 1.987 -13.389 1.00 88.12 72 SER A O 1
ATOM 560 N N . THR A 1 73 ? 4.086 2.851 -11.787 1.00 87.44 73 THR A N 1
ATOM 561 C CA . THR A 1 73 ? 5.067 3.839 -11.320 1.00 87.44 73 THR A CA 1
ATOM 562 C C . THR A 1 73 ? 5.098 3.920 -9.800 1.00 87.44 73 THR A C 1
ATOM 564 O O . THR A 1 73 ? 4.069 3.747 -9.141 1.00 87.44 73 THR A O 1
ATOM 567 N N . ALA A 1 74 ? 6.257 4.289 -9.244 1.00 88.25 74 ALA A N 1
ATOM 568 C CA . ALA A 1 74 ? 6.408 4.587 -7.818 1.00 88.25 74 ALA A CA 1
ATOM 569 C C . ALA A 1 74 ? 5.411 5.665 -7.356 1.00 88.25 74 ALA A C 1
ATOM 571 O O . ALA A 1 74 ? 4.717 5.489 -6.359 1.00 88.25 74 ALA A O 1
ATOM 572 N N . LYS A 1 75 ? 5.234 6.736 -8.145 1.00 90.06 75 LYS A N 1
ATOM 573 C CA . LYS A 1 75 ? 4.226 7.783 -7.888 1.00 90.06 75 LYS A CA 1
ATOM 574 C C . LYS A 1 75 ? 2.805 7.213 -7.794 1.00 90.06 75 LYS A C 1
ATOM 576 O O . LYS A 1 75 ? 2.005 7.668 -6.975 1.00 90.06 75 LYS A O 1
ATOM 581 N N . GLY A 1 76 ? 2.493 6.213 -8.620 1.00 91.94 76 GLY A N 1
ATOM 582 C CA . GLY A 1 76 ? 1.232 5.481 -8.585 1.00 91.94 76 GLY A CA 1
ATOM 583 C C . GLY A 1 76 ? 1.027 4.711 -7.281 1.00 91.94 76 GLY A C 1
ATOM 584 O O . GLY A 1 76 ? -0.084 4.756 -6.749 1.00 91.94 76 GLY A O 1
ATOM 585 N N . ILE A 1 77 ? 2.080 4.071 -6.756 1.00 92.50 77 ILE A N 1
ATOM 586 C CA . ILE A 1 77 ? 2.058 3.423 -5.436 1.00 92.50 77 ILE A CA 1
ATOM 587 C C . ILE A 1 77 ? 1.837 4.465 -4.349 1.00 92.50 77 ILE A C 1
ATOM 589 O O . ILE A 1 77 ? 0.860 4.345 -3.617 1.00 92.50 77 ILE A O 1
ATOM 593 N N . VAL A 1 78 ? 2.666 5.516 -4.293 1.00 94.19 78 VAL A N 1
ATOM 594 C CA . VAL A 1 78 ? 2.562 6.579 -3.276 1.00 94.19 78 VAL A CA 1
ATOM 595 C C . VAL A 1 78 ? 1.139 7.123 -3.221 1.00 94.19 78 VAL A C 1
ATOM 597 O O . VAL A 1 78 ? 0.522 7.145 -2.166 1.00 94.19 78 VAL A O 1
ATOM 600 N N . SER A 1 79 ? 0.563 7.504 -4.363 1.00 95.38 79 SER A N 1
ATOM 601 C CA . SER A 1 79 ? -0.791 8.062 -4.388 1.00 95.38 79 SER A CA 1
ATOM 602 C C . SER A 1 79 ? -1.854 7.105 -3.841 1.00 95.38 79 SER A C 1
ATOM 604 O O . SER A 1 79 ? 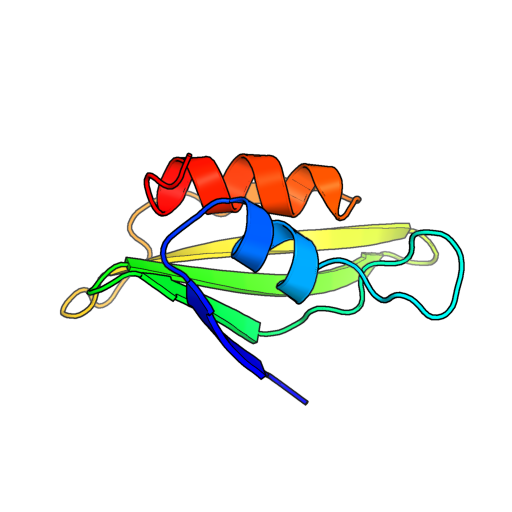-2.795 7.563 -3.197 1.00 95.38 79 SER A O 1
ATOM 606 N N . LYS A 1 80 ? -1.749 5.807 -4.139 1.00 96.44 80 LYS A N 1
ATOM 607 C CA . LYS A 1 80 ? -2.749 4.801 -3.754 1.00 96.44 80 LYS A CA 1
ATOM 608 C C . LYS A 1 80 ? -2.581 4.376 -2.300 1.00 96.44 80 LYS A C 1
ATOM 610 O O . LYS A 1 80 ? -3.539 4.425 -1.536 1.00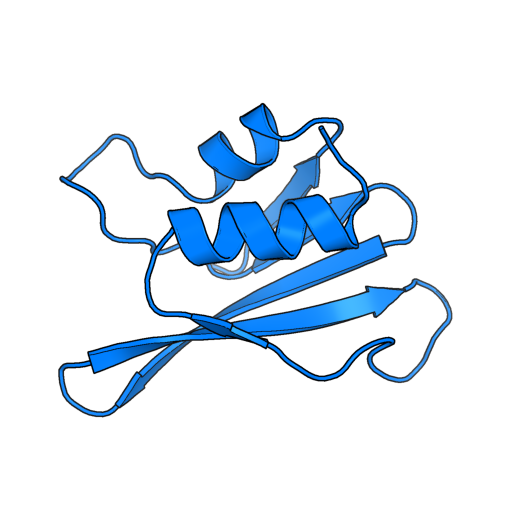 96.44 80 LYS A O 1
ATOM 615 N N . VAL A 1 81 ? -1.355 4.038 -1.913 1.00 96.50 81 VAL A N 1
ATOM 616 C CA . VAL A 1 81 ? -1.006 3.621 -0.553 1.00 96.50 81 VAL A CA 1
ATOM 617 C C . VAL A 1 81 ? -1.235 4.757 0.434 1.00 96.50 81 VAL A C 1
ATOM 619 O O . VAL A 1 81 ? -1.862 4.531 1.462 1.00 96.50 81 VAL A O 1
ATOM 622 N N . SER A 1 82 ? -0.821 5.991 0.120 1.00 97.19 82 SER A N 1
ATOM 623 C CA . SER A 1 82 ? -1.039 7.118 1.034 1.00 97.19 82 SER A CA 1
ATOM 624 C C . SER A 1 82 ? -2.516 7.424 1.249 1.00 97.19 82 SER A C 1
ATOM 626 O O . SER A 1 82 ? -2.915 7.742 2.367 1.00 97.19 82 SER A O 1
ATOM 628 N N . LYS A 1 83 ? -3.337 7.282 0.199 1.00 97.31 83 LYS A N 1
ATOM 629 C CA . LYS A 1 83 ? -4.791 7.424 0.307 1.00 97.31 83 LYS A CA 1
ATOM 630 C C . LYS A 1 83 ? -5.378 6.344 1.217 1.00 97.31 83 LYS A C 1
ATOM 632 O O . LYS A 1 83 ? -6.110 6.686 2.138 1.00 97.31 83 LYS A O 1
ATOM 637 N N . PHE A 1 84 ? -5.035 5.078 0.979 1.00 97.88 84 PHE A N 1
ATOM 638 C CA . PHE A 1 84 ? -5.549 3.954 1.763 1.00 97.88 84 PHE A CA 1
ATOM 639 C C . PHE A 1 84 ? -5.127 4.027 3.238 1.00 97.88 84 PHE A C 1
ATOM 641 O O . PHE A 1 84 ? -5.962 3.935 4.128 1.00 97.88 84 PHE A O 1
ATOM 648 N N . LEU A 1 85 ? -3.843 4.278 3.509 1.00 97.19 85 LEU A N 1
ATOM 649 C CA . LEU A 1 85 ? -3.318 4.404 4.874 1.00 97.19 85 LEU A CA 1
ATOM 650 C C . LEU A 1 85 ? -3.698 5.737 5.547 1.00 97.19 85 LEU A C 1
ATOM 652 O O . LEU A 1 85 ? -3.331 5.980 6.699 1.00 97.19 85 LEU A O 1
ATOM 656 N N . ASN A 1 86 ? -4.406 6.628 4.845 1.00 97.00 86 ASN A N 1
ATOM 657 C CA . ASN A 1 86 ? -4.762 7.961 5.322 1.00 97.00 86 ASN A CA 1
ATOM 658 C C . ASN A 1 86 ? -3.541 8.719 5.892 1.00 97.00 86 ASN A C 1
ATOM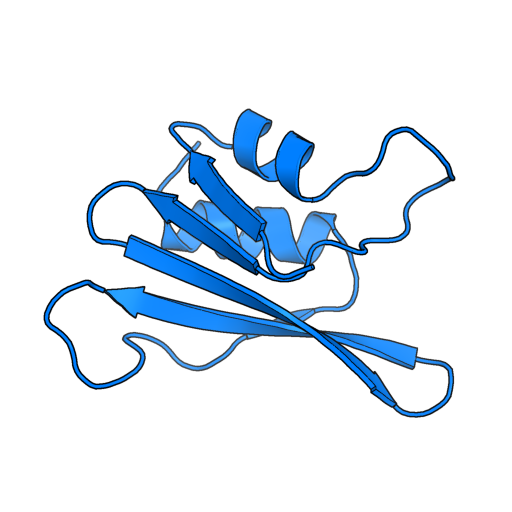 660 O O . ASN A 1 86 ? -3.536 9.172 7.041 1.00 97.00 86 ASN A O 1
ATOM 664 N N . VAL A 1 87 ? -2.457 8.779 5.113 1.00 96.00 87 VAL A N 1
ATOM 665 C CA . VAL A 1 87 ? -1.240 9.546 5.432 1.00 96.00 87 VAL A CA 1
ATOM 666 C C . VAL A 1 87 ? -1.096 10.724 4.478 1.00 96.00 87 VAL A C 1
ATOM 668 O O . VAL A 1 87 ? -1.342 10.597 3.276 1.00 96.00 87 VAL A O 1
ATOM 671 N N . LYS A 1 88 ? -0.720 11.878 5.032 1.00 91.50 88 LYS A N 1
ATOM 672 C CA . LYS A 1 88 ? -0.533 13.130 4.293 1.00 91.50 88 LYS A CA 1
ATOM 673 C C . LYS A 1 88 ? 0.923 13.354 3.934 1.00 91.50 88 LYS A C 1
ATOM 675 O O . LYS A 1 88 ? 1.793 12.931 4.730 1.00 91.50 88 LYS A O 1
#

pLDDT: mean 88.01, std 13.38, range [44.12, 97.88]

Sequence (88 aa):
MKQTVNVSNKAEVVAAVTSDFDGGYNYFEGDIRKGNLRAHVVNCFYGNKLRIQITYWEDGKSVAVETASTCSTAKGIVSKVSKFLNVK